Protein AF-A0A5N7IXS3-F1 (afdb_monomer_lite)

Organism: NCBI:txid238834

Sequence (79 aa):
MNEEVRNMTKTLYDPAVEQRGIKKGIEQGIEKGIEKGDIRAREEMVKEMLLDSESIVKIKKYSKLSEEEITEIKNKIKQ

Secondary structure (DSSP, 8-state):
--HHHHHHHHHHT-HHHHHHHHHHHHHHHHHHHHHHHHHHHHHHHHHHHHHTT--HHHHHHHH---HHHHHHHHHHH--

pLDDT: mean 90.48, std 8.95, range [57.19, 98.38]

Radius of gyration: 23.49 Å; chains: 1; bounding box: 58×25×48 Å

Structure (mmCIF, N/CA/C/O backbone):
data_AF-A0A5N7IXS3-F1
#
_entry.id   AF-A0A5N7IXS3-F1
#
loop_
_atom_site.group_PDB
_atom_site.id
_atom_site.type_symbol
_atom_site.label_atom_id
_atom_site.label_alt_id
_atom_site.label_comp_id
_atom_site.label_asym_id
_atom_site.label_entity_id
_atom_site.label_seq_id
_atom_site.pdbx_PDB_ins_code
_atom_site.Cartn_x
_atom_site.Cartn_y
_atom_site.Cartn_z
_atom_site.occupancy
_atom_site.B_iso_or_equiv
_atom_site.auth_seq_id
_atom_site.auth_comp_id
_atom_site.auth_asym_id
_atom_site.auth_atom_id
_atom_site.pdbx_PDB_model_num
ATOM 1 N N . MET A 1 1 ? 40.625 9.543 -32.385 1.00 61.84 1 MET A N 1
ATOM 2 C CA . MET A 1 1 ? 39.512 9.233 -31.460 1.00 61.84 1 MET A CA 1
ATOM 3 C C . MET A 1 1 ? 39.798 7.872 -30.859 1.00 61.84 1 MET A C 1
ATOM 5 O O . MET A 1 1 ? 39.997 6.946 -31.634 1.00 61.84 1 MET A O 1
ATOM 9 N N . ASN A 1 2 ? 39.935 7.781 -29.535 1.00 84.38 2 ASN A N 1
ATOM 10 C CA . ASN A 1 2 ? 40.329 6.539 -28.863 1.00 84.38 2 ASN A CA 1
ATOM 11 C C . ASN A 1 2 ? 39.223 5.474 -29.017 1.00 84.38 2 ASN A C 1
ATOM 13 O O . ASN A 1 2 ? 38.039 5.823 -29.048 1.00 84.38 2 ASN A O 1
ATOM 17 N N . GLU A 1 3 ? 39.588 4.201 -29.151 1.00 80.88 3 GLU A N 1
ATOM 18 C CA . GLU A 1 3 ? 38.646 3.109 -29.452 1.00 80.88 3 GLU A CA 1
ATOM 19 C C . GLU A 1 3 ? 37.591 2.939 -28.343 1.00 80.88 3 GLU A C 1
ATOM 21 O O . GLU A 1 3 ? 36.405 2.743 -28.613 1.00 80.88 3 GLU A O 1
ATOM 26 N N . GLU A 1 4 ? 38.002 3.175 -27.097 1.00 77.81 4 GLU A N 1
ATOM 27 C CA . GLU A 1 4 ? 37.133 3.240 -25.919 1.00 77.81 4 GLU A CA 1
ATOM 28 C C . GLU A 1 4 ? 36.060 4.328 -26.037 1.00 77.81 4 GLU A C 1
ATOM 30 O O . GLU A 1 4 ? 34.882 4.067 -25.805 1.00 77.81 4 GLU A O 1
ATOM 35 N N . VAL A 1 5 ? 36.436 5.536 -26.471 1.00 78.31 5 VAL A N 1
ATOM 36 C CA . VAL A 1 5 ? 35.497 6.657 -26.644 1.00 78.31 5 VAL A CA 1
ATOM 37 C C . VAL A 1 5 ? 34.460 6.314 -27.710 1.00 78.31 5 VAL A C 1
ATOM 39 O O . VAL A 1 5 ? 33.271 6.523 -27.497 1.00 78.31 5 VAL A O 1
ATOM 42 N N . ARG A 1 6 ? 34.881 5.699 -28.822 1.00 77.56 6 ARG A N 1
ATOM 43 C CA . ARG A 1 6 ? 33.972 5.245 -29.887 1.00 77.56 6 ARG A CA 1
ATOM 44 C C . ARG A 1 6 ? 32.986 4.185 -29.384 1.00 77.56 6 ARG A C 1
ATOM 46 O O . ARG A 1 6 ? 31.817 4.224 -29.767 1.00 77.56 6 ARG A O 1
ATOM 53 N N . ASN A 1 7 ? 33.436 3.257 -28.544 1.00 78.75 7 ASN A N 1
ATOM 54 C CA . ASN A 1 7 ? 32.579 2.212 -27.985 1.00 78.75 7 ASN A CA 1
ATOM 55 C C . ASN A 1 7 ? 31.591 2.771 -26.951 1.00 78.75 7 ASN A C 1
ATOM 57 O O . ASN A 1 7 ? 30.416 2.418 -27.001 1.00 78.75 7 ASN A O 1
ATOM 61 N N . MET A 1 8 ? 32.016 3.705 -26.096 1.00 78.19 8 MET A N 1
ATOM 62 C CA . MET A 1 8 ? 31.120 4.398 -25.162 1.00 78.19 8 MET A CA 1
ATOM 63 C C . MET A 1 8 ? 30.058 5.237 -25.883 1.00 78.19 8 MET A C 1
ATOM 65 O O . MET A 1 8 ? 28.888 5.208 -25.514 1.00 78.19 8 MET A O 1
ATOM 69 N N . THR A 1 9 ? 30.419 5.970 -26.943 1.00 70.50 9 THR A N 1
ATOM 70 C CA . THR A 1 9 ? 29.435 6.771 -27.691 1.00 70.50 9 THR A CA 1
ATOM 71 C C . THR A 1 9 ? 28.402 5.891 -28.399 1.00 70.50 9 THR A C 1
ATOM 73 O O . THR A 1 9 ? 27.233 6.262 -28.467 1.00 70.50 9 THR A O 1
ATOM 76 N N . LYS A 1 10 ? 28.799 4.706 -28.884 1.00 71.69 10 LYS A N 1
ATOM 77 C CA . LYS A 1 10 ? 27.864 3.745 -29.485 1.00 71.69 10 LYS A CA 1
ATOM 78 C C . LYS A 1 10 ? 26.841 3.218 -28.484 1.00 71.69 10 LYS A C 1
ATOM 80 O O . LYS A 1 10 ? 25.693 3.061 -28.866 1.00 71.69 10 LYS A O 1
ATOM 85 N N . THR A 1 11 ? 27.237 2.949 -27.239 1.00 71.75 11 THR A N 1
ATOM 86 C CA . THR A 1 11 ? 26.313 2.438 -26.213 1.00 71.75 11 THR A CA 1
ATOM 87 C C . THR A 1 11 ? 25.395 3.526 -25.659 1.00 71.75 11 THR A C 1
ATOM 89 O O . THR A 1 11 ? 24.239 3.241 -25.364 1.00 71.75 11 THR A O 1
ATOM 92 N N . LEU A 1 12 ? 25.868 4.772 -25.559 1.00 71.12 12 LEU A N 1
ATOM 93 C CA . LEU A 1 12 ? 25.072 5.924 -25.110 1.00 71.12 12 LEU A CA 1
ATOM 94 C C . LEU A 1 12 ? 23.888 6.248 -26.035 1.00 71.12 12 LEU A C 1
ATOM 96 O O . LEU A 1 12 ? 22.841 6.657 -25.545 1.00 71.12 12 LEU A O 1
ATOM 100 N N . TYR A 1 13 ? 24.047 6.045 -27.345 1.00 74.00 13 TYR A N 1
ATOM 101 C CA . TYR A 1 13 ? 23.006 6.284 -28.355 1.00 74.00 13 TYR A CA 1
ATOM 102 C C . TYR A 1 13 ? 22.468 4.991 -28.979 1.00 74.00 13 TYR A C 1
ATOM 104 O O . TYR A 1 13 ? 21.870 5.030 -30.051 1.00 74.00 13 TYR A O 1
ATOM 112 N N . ASP A 1 14 ? 22.694 3.842 -28.340 1.00 85.19 14 ASP A N 1
ATOM 113 C CA . ASP A 1 14 ? 22.122 2.578 -28.791 1.00 85.19 14 ASP A CA 1
ATOM 114 C C . ASP A 1 14 ? 20.605 2.604 -28.530 1.00 85.19 14 ASP A C 1
ATOM 116 O O . ASP A 1 14 ? 20.191 2.630 -27.363 1.00 85.19 14 ASP A O 1
ATOM 120 N N . PRO A 1 15 ? 19.751 2.554 -29.570 1.00 87.38 15 PRO A N 1
ATOM 121 C CA . PRO A 1 15 ? 18.301 2.532 -29.388 1.00 87.38 15 PRO A CA 1
ATOM 122 C C . PRO A 1 15 ? 17.834 1.376 -28.491 1.00 87.38 15 PRO A C 1
ATOM 124 O O . PRO A 1 15 ? 16.826 1.491 -27.796 1.00 87.38 15 PRO A O 1
ATOM 127 N N . ALA A 1 16 ? 18.578 0.265 -28.436 1.00 88.38 16 ALA A N 1
ATOM 128 C CA . ALA A 1 16 ? 18.282 -0.845 -27.536 1.00 88.38 16 ALA A CA 1
ATOM 129 C C . ALA A 1 16 ? 18.582 -0.514 -26.063 1.00 88.38 16 ALA A C 1
ATOM 131 O O . ALA A 1 16 ? 17.979 -1.098 -25.160 1.00 88.38 16 ALA A O 1
ATOM 132 N N . VAL A 1 17 ? 19.519 0.393 -25.772 1.00 88.25 17 VAL A N 1
ATOM 133 C CA . VAL A 1 17 ? 19.743 0.912 -24.411 1.00 88.25 17 VAL A CA 1
ATOM 134 C C . VAL A 1 17 ? 18.58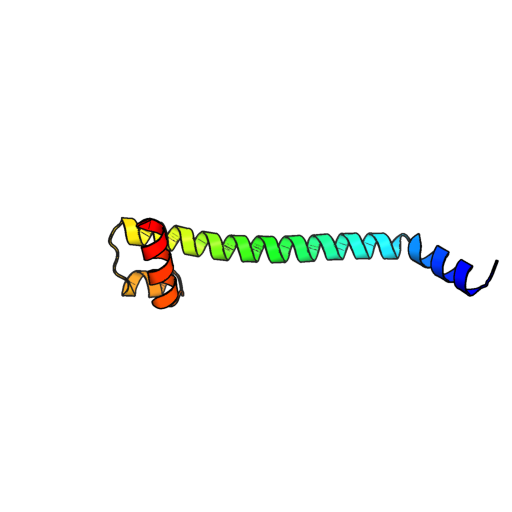4 1.819 -24.004 1.00 88.25 17 VAL A C 1
ATOM 136 O O . VAL A 1 17 ? 18.023 1.612 -22.927 1.00 88.25 17 VAL A O 1
ATOM 139 N N . GLU A 1 18 ? 18.166 2.739 -24.875 1.00 89.44 18 GLU A N 1
ATOM 140 C CA . GLU A 1 18 ? 17.026 3.633 -24.632 1.00 89.44 18 GLU A CA 1
ATOM 141 C C . GLU A 1 18 ? 15.726 2.850 -24.392 1.00 89.44 18 GLU A C 1
ATOM 143 O O . GLU A 1 18 ? 15.075 3.021 -23.359 1.00 89.44 18 GLU A O 1
ATOM 148 N N . GLN A 1 19 ? 15.392 1.905 -25.277 1.00 92.81 19 GLN A N 1
ATOM 149 C CA . GLN A 1 19 ? 14.200 1.061 -25.135 1.00 92.81 19 GLN A CA 1
ATOM 150 C C . GLN A 1 19 ? 14.211 0.249 -23.835 1.00 92.81 19 GLN A C 1
ATOM 152 O O . GLN A 1 19 ? 13.183 0.134 -23.162 1.00 92.81 19 GLN A O 1
ATOM 157 N N . ARG A 1 20 ? 15.372 -0.297 -23.441 1.00 92.00 20 ARG A N 1
ATOM 158 C CA . ARG A 1 20 ? 15.518 -0.996 -22.154 1.00 92.00 20 ARG A CA 1
ATOM 159 C C . ARG A 1 20 ? 15.314 -0.051 -20.974 1.00 92.00 20 ARG A C 1
ATOM 161 O O . ARG A 1 20 ? 14.686 -0.457 -19.998 1.00 92.00 20 ARG A O 1
ATOM 168 N N . GLY A 1 21 ? 15.828 1.175 -21.054 1.00 93.81 21 GLY A N 1
ATOM 169 C CA . GLY A 1 21 ? 15.625 2.210 -20.043 1.00 93.81 21 GLY A CA 1
ATOM 170 C C . GLY A 1 21 ? 14.146 2.550 -19.863 1.00 93.81 21 GLY A C 1
ATOM 171 O O . GLY A 1 21 ? 13.638 2.485 -18.745 1.00 93.81 21 GLY A O 1
ATOM 172 N N . ILE A 1 22 ? 13.438 2.808 -20.966 1.00 95.62 22 ILE A N 1
ATOM 173 C CA . ILE A 1 22 ? 11.998 3.102 -20.967 1.00 95.62 22 ILE A CA 1
ATOM 174 C C . ILE A 1 22 ? 11.203 1.928 -20.390 1.00 95.62 22 ILE A C 1
ATOM 176 O O . ILE A 1 22 ? 10.397 2.123 -19.481 1.00 95.62 22 ILE A O 1
ATOM 180 N N . LYS A 1 23 ? 11.459 0.698 -20.859 1.00 97.38 23 LYS A N 1
ATOM 181 C CA . LYS A 1 23 ? 10.759 -0.499 -20.372 1.00 97.38 23 LYS A CA 1
ATOM 182 C C . LYS A 1 23 ? 10.928 -0.677 -18.861 1.00 97.38 23 LYS A C 1
ATOM 184 O O . LYS A 1 23 ? 9.936 -0.864 -18.164 1.00 97.38 23 LYS A O 1
ATOM 189 N N . LYS A 1 24 ? 12.162 -0.557 -18.356 1.00 97.00 24 LYS A N 1
ATOM 190 C CA . LYS A 1 24 ? 12.450 -0.638 -16.915 1.00 97.00 24 LYS A CA 1
ATOM 191 C C . LYS A 1 24 ? 11.764 0.476 -16.130 1.00 97.00 24 LYS A C 1
ATOM 193 O O . LYS A 1 24 ? 11.220 0.213 -15.065 1.00 97.00 24 LYS A O 1
ATOM 198 N N . GLY A 1 25 ? 11.780 1.705 -16.647 1.00 98.06 25 GLY A N 1
ATOM 199 C CA . GLY A 1 25 ? 11.120 2.841 -16.006 1.00 98.06 25 GLY A CA 1
ATOM 200 C C . GLY A 1 25 ? 9.610 2.637 -15.871 1.00 98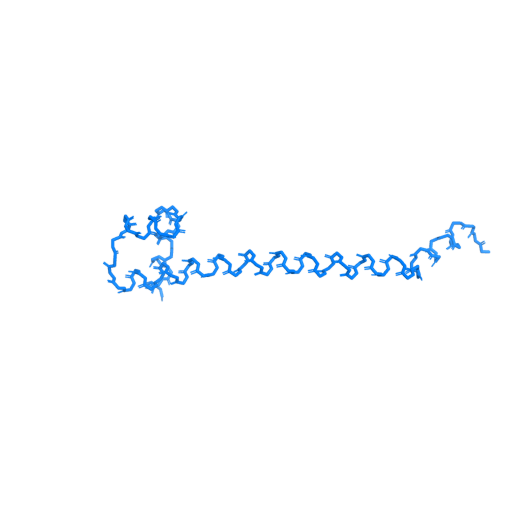.06 25 GLY A C 1
ATOM 201 O O . GLY A 1 25 ? 9.054 2.883 -14.803 1.00 98.06 25 GLY A O 1
ATOM 202 N N . ILE A 1 26 ? 8.960 2.131 -16.923 1.00 98.25 26 ILE A N 1
ATOM 203 C CA . ILE A 1 26 ? 7.525 1.814 -16.916 1.00 98.25 26 ILE A CA 1
ATOM 204 C C . ILE A 1 26 ? 7.220 0.689 -15.924 1.00 98.25 26 ILE A C 1
ATOM 206 O O . ILE A 1 26 ? 6.325 0.840 -15.100 1.00 98.25 26 ILE A O 1
ATOM 210 N N . GLU A 1 27 ? 7.974 -0.411 -15.969 1.00 98.38 27 GLU A N 1
ATOM 211 C CA . GLU A 1 27 ? 7.787 -1.560 -15.075 1.00 98.38 27 GLU A CA 1
ATOM 212 C C . GLU A 1 27 ? 7.903 -1.151 -13.599 1.00 98.38 27 GLU A C 1
ATOM 214 O O . GLU A 1 27 ? 6.979 -1.376 -12.819 1.00 98.38 27 GLU A O 1
ATOM 219 N N . GLN A 1 28 ? 8.970 -0.427 -13.243 1.00 98.06 28 GLN A N 1
ATOM 220 C CA . GLN A 1 28 ? 9.162 0.096 -11.887 1.00 98.06 28 GLN A CA 1
ATOM 221 C C . GLN A 1 28 ? 8.087 1.112 -11.487 1.00 98.06 28 GLN A C 1
ATOM 223 O O . GLN A 1 28 ? 7.695 1.180 -10.321 1.00 98.06 28 GLN A O 1
ATOM 228 N N . GLY A 1 29 ? 7.636 1.942 -12.430 1.00 98.31 29 GLY A N 1
ATOM 229 C CA . GLY A 1 29 ? 6.574 2.917 -12.196 1.00 98.31 29 GLY A CA 1
ATOM 230 C C . GLY A 1 29 ? 5.240 2.246 -11.875 1.00 98.31 29 GLY A C 1
ATOM 231 O O . GLY A 1 29 ? 4.571 2.646 -10.923 1.00 98.31 29 GLY A O 1
ATOM 232 N N . ILE A 1 30 ? 4.884 1.205 -12.631 1.00 98.25 30 ILE A N 1
ATOM 233 C CA . ILE A 1 30 ? 3.665 0.418 -12.425 1.00 98.25 30 ILE A CA 1
ATOM 234 C C . ILE A 1 30 ? 3.724 -0.317 -11.085 1.00 98.25 30 ILE A C 1
ATOM 236 O O . ILE A 1 30 ? 2.788 -0.195 -10.299 1.00 98.25 30 ILE A O 1
ATOM 240 N N . GLU A 1 31 ? 4.822 -1.016 -10.789 1.00 98.25 31 GLU A N 1
ATOM 241 C CA . GLU A 1 31 ? 4.994 -1.762 -9.535 1.00 98.25 31 GLU A CA 1
ATOM 242 C C . GLU A 1 31 ? 4.833 -0.849 -8.309 1.00 98.25 31 GLU A C 1
ATOM 244 O O . GLU A 1 31 ? 3.973 -1.086 -7.458 1.00 98.25 31 GLU A O 1
ATOM 249 N N . LYS A 1 32 ? 5.561 0.278 -8.279 1.00 97.62 32 LYS A N 1
ATOM 250 C CA . LYS A 1 32 ? 5.449 1.278 -7.202 1.00 97.62 32 LYS A CA 1
ATOM 251 C C . LYS A 1 32 ? 4.060 1.906 -7.129 1.00 97.62 32 LYS A C 1
ATOM 253 O O . LYS A 1 32 ? 3.607 2.279 -6.047 1.00 97.62 32 LYS A O 1
ATOM 258 N N . GLY A 1 33 ? 3.403 2.095 -8.272 1.00 98.12 33 GLY A N 1
ATOM 259 C CA . GLY A 1 33 ? 2.050 2.639 -8.346 1.00 98.12 33 GLY A CA 1
ATOM 260 C C . GLY A 1 33 ? 1.020 1.707 -7.709 1.00 98.12 33 GLY A C 1
ATOM 261 O O . GLY A 1 33 ? 0.203 2.166 -6.911 1.00 98.12 33 GLY A O 1
ATOM 262 N N . ILE A 1 34 ? 1.098 0.410 -8.021 1.00 97.88 34 ILE A N 1
ATOM 263 C CA . ILE A 1 34 ? 0.224 -0.632 -7.467 1.00 97.88 34 ILE A CA 1
ATOM 264 C C . ILE A 1 34 ? 0.442 -0.763 -5.958 1.00 97.88 34 ILE A C 1
ATOM 266 O O . ILE A 1 34 ? -0.528 -0.695 -5.208 1.00 97.88 34 ILE A O 1
ATOM 270 N N . GLU A 1 35 ? 1.693 -0.861 -5.502 1.00 96.81 35 GLU A N 1
ATOM 271 C CA . GLU A 1 35 ? 2.025 -0.977 -4.075 1.00 96.81 35 GLU A CA 1
ATOM 272 C C . GLU A 1 35 ? 1.496 0.221 -3.268 1.00 96.81 35 GLU A C 1
ATOM 274 O O . GLU A 1 35 ? 0.783 0.058 -2.277 1.00 96.81 35 GLU A O 1
ATOM 279 N N . LYS A 1 36 ? 1.754 1.450 -3.739 1.00 96.00 36 LYS A N 1
ATOM 280 C CA . LYS A 1 36 ? 1.219 2.668 -3.107 1.00 96.00 36 LYS A CA 1
ATOM 281 C C . LYS A 1 36 ? -0.304 2.750 -3.167 1.00 96.00 36 LYS A C 1
ATOM 283 O O . LYS A 1 36 ? -0.909 3.412 -2.327 1.00 96.00 36 LYS A O 1
ATOM 288 N N . GLY A 1 37 ? -0.928 2.188 -4.200 1.00 96.94 37 GLY A N 1
ATOM 289 C CA . GLY A 1 37 ? -2.382 2.114 -4.321 1.00 96.94 37 GLY A CA 1
ATOM 290 C C . GLY A 1 37 ? -2.989 1.192 -3.268 1.00 96.94 37 GLY A C 1
ATOM 291 O O . GLY A 1 37 ? -3.892 1.609 -2.553 1.00 96.94 37 GLY A O 1
ATOM 292 N N . ASP A 1 38 ? -2.445 -0.015 -3.128 1.00 95.19 38 ASP A N 1
ATOM 293 C CA . ASP A 1 38 ? -2.912 -1.021 -2.170 1.00 95.19 38 ASP A CA 1
ATOM 294 C C . ASP A 1 38 ? -2.744 -0.550 -0.716 1.00 95.19 38 ASP A C 1
ATOM 296 O O . ASP A 1 38 ? -3.686 -0.624 0.071 1.00 95.19 38 ASP A O 1
ATOM 300 N N . ILE A 1 39 ? -1.595 0.047 -0.372 1.00 92.81 39 ILE A N 1
ATOM 301 C CA . ILE A 1 39 ? -1.375 0.628 0.965 1.00 92.81 39 ILE A CA 1
ATOM 302 C C . ILE A 1 39 ? -2.422 1.708 1.268 1.00 92.81 39 ILE A C 1
ATOM 304 O O . ILE A 1 39 ? -3.079 1.650 2.307 1.00 92.81 39 ILE A O 1
ATOM 308 N N . ARG A 1 40 ? -2.624 2.664 0.349 1.00 93.69 40 ARG A N 1
ATOM 309 C CA . ARG A 1 40 ? -3.606 3.745 0.538 1.00 93.69 40 ARG A CA 1
ATOM 310 C C . ARG A 1 40 ? -5.026 3.212 0.681 1.00 93.69 40 ARG A C 1
ATOM 312 O O . ARG A 1 40 ? -5.727 3.642 1.588 1.00 93.69 40 ARG A O 1
ATOM 319 N N . ALA A 1 41 ? -5.421 2.249 -0.150 1.00 95.12 41 ALA A N 1
ATOM 320 C CA . ALA A 1 41 ? -6.751 1.650 -0.085 1.00 95.12 41 ALA A CA 1
ATOM 321 C C . ALA A 1 41 ? -7.009 0.971 1.272 1.00 95.12 41 ALA A C 1
ATOM 323 O O . ALA A 1 41 ? -8.086 1.121 1.849 1.00 95.12 41 ALA A O 1
ATOM 324 N N . ARG A 1 42 ? -6.014 0.262 1.826 1.00 93.94 42 ARG A N 1
ATOM 325 C CA . ARG A 1 42 ? -6.126 -0.346 3.162 1.00 93.94 42 ARG A CA 1
ATOM 326 C C . ARG A 1 42 ? -6.215 0.707 4.262 1.00 93.94 42 ARG A C 1
ATOM 328 O O . ARG A 1 42 ? -7.033 0.554 5.167 1.00 93.94 42 ARG A O 1
ATOM 335 N N . GLU A 1 43 ? -5.404 1.763 4.194 1.00 93.75 43 GLU A N 1
ATOM 336 C CA . GLU A 1 43 ? -5.464 2.865 5.160 1.00 93.75 43 GLU A CA 1
ATOM 337 C C . GLU A 1 43 ? -6.816 3.589 5.119 1.00 93.75 43 GLU A C 1
ATOM 339 O O . GLU A 1 43 ? -7.376 3.882 6.173 1.00 93.75 43 GLU A O 1
ATOM 344 N N . GLU A 1 44 ? -7.349 3.875 3.929 1.00 95.12 44 GLU A N 1
ATOM 345 C CA . GLU A 1 44 ? -8.656 4.517 3.736 1.00 95.12 44 GLU A CA 1
ATOM 346 C C . GLU A 1 44 ? -9.788 3.657 4.297 1.00 95.12 44 GLU A C 1
ATOM 348 O O . GLU A 1 44 ? -10.551 4.135 5.133 1.00 95.12 44 GLU A O 1
ATOM 353 N N . MET A 1 45 ? -9.817 2.366 3.957 1.00 95.69 45 MET A N 1
ATOM 354 C CA . MET A 1 45 ? -10.794 1.429 4.515 1.00 95.69 45 MET A CA 1
ATOM 355 C C . MET A 1 45 ? -10.737 1.397 6.050 1.00 95.69 45 MET A C 1
ATOM 357 O O . MET A 1 45 ? -11.765 1.421 6.721 1.00 95.69 45 MET A O 1
ATOM 361 N N . VAL A 1 46 ? -9.536 1.362 6.636 1.00 96.75 46 VAL A N 1
ATOM 362 C CA . VAL A 1 46 ? -9.368 1.367 8.099 1.00 96.75 46 VAL A CA 1
ATOM 363 C C . VAL A 1 46 ? -9.854 2.679 8.709 1.00 96.75 46 VAL A C 1
ATOM 365 O O . VAL A 1 46 ? -10.490 2.646 9.761 1.00 96.75 46 VAL A O 1
ATOM 368 N N . LYS A 1 47 ? -9.594 3.824 8.065 1.00 95.38 47 LYS A N 1
ATOM 369 C CA . LYS A 1 47 ? -10.107 5.128 8.514 1.00 95.38 47 LYS A CA 1
ATOM 370 C C . LYS A 1 47 ? -11.631 5.136 8.542 1.00 95.38 47 LYS A C 1
ATOM 372 O O . LYS A 1 47 ? -12.193 5.511 9.565 1.00 95.38 47 LYS A 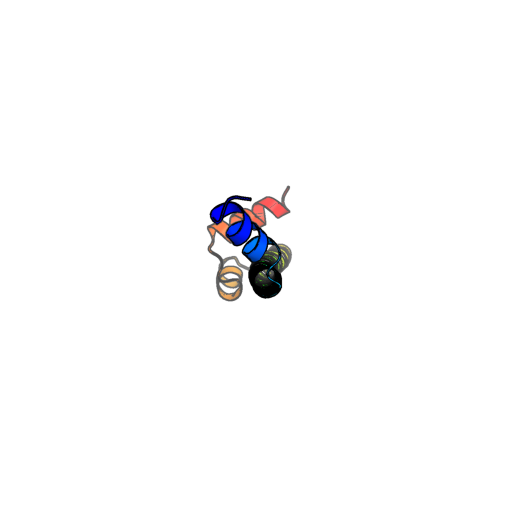O 1
ATOM 377 N N . GLU A 1 48 ? -12.280 4.690 7.471 1.00 96.00 48 GLU A N 1
ATOM 378 C CA . GLU A 1 48 ? -13.744 4.607 7.389 1.00 96.00 48 GLU A CA 1
ATOM 379 C C . GLU A 1 48 ? -14.311 3.699 8.485 1.00 96.00 48 GLU A C 1
ATOM 381 O O . GLU A 1 48 ? -15.155 4.127 9.266 1.00 96.00 48 GLU A O 1
ATOM 386 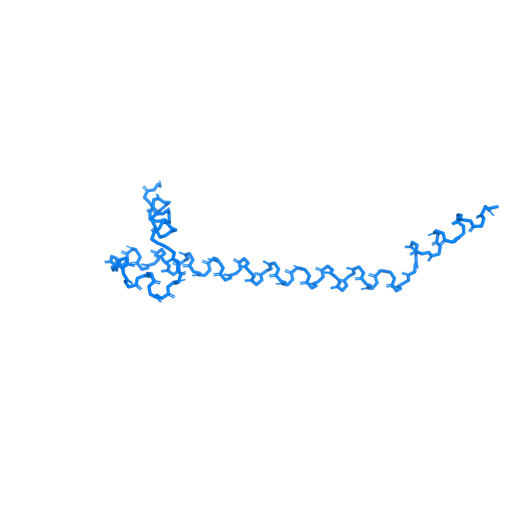N N . MET A 1 49 ? -13.756 2.494 8.655 1.00 96.19 49 MET A N 1
ATOM 387 C CA . MET A 1 49 ? -14.193 1.578 9.714 1.00 96.19 49 MET A CA 1
ATOM 388 C C . MET A 1 49 ? -14.008 2.163 11.125 1.00 96.19 49 MET A C 1
ATOM 390 O O . MET A 1 49 ? -14.838 1.941 12.005 1.00 96.19 49 MET A O 1
ATOM 394 N N . LEU A 1 50 ? -12.921 2.904 11.370 1.00 95.06 50 LEU A N 1
ATOM 395 C CA . LEU A 1 50 ? -12.692 3.573 12.653 1.00 95.06 50 LEU A CA 1
ATOM 396 C C . LEU A 1 50 ? -13.701 4.700 12.906 1.00 95.06 50 LEU A C 1
ATOM 398 O O . LEU A 1 50 ? -14.128 4.871 14.049 1.00 95.06 50 LEU A O 1
ATOM 402 N N . LEU A 1 51 ? -14.070 5.459 11.870 1.00 93.94 51 LEU A N 1
ATOM 403 C CA . LEU A 1 51 ? -15.097 6.504 11.944 1.00 93.94 51 LEU A CA 1
ATOM 404 C C . LEU A 1 51 ? -16.481 5.904 12.218 1.00 93.94 51 LEU A C 1
ATOM 406 O O . LEU A 1 51 ? -17.217 6.425 13.056 1.00 93.94 51 LEU A O 1
ATOM 410 N N . ASP A 1 52 ? -16.766 4.746 11.629 1.00 96.00 52 ASP A N 1
ATOM 411 C CA . ASP A 1 52 ? -17.981 3.964 11.876 1.00 96.00 52 ASP A CA 1
ATOM 412 C C . ASP A 1 52 ? -17.972 3.239 13.237 1.00 96.00 52 ASP A C 1
ATOM 414 O O . ASP A 1 52 ? -18.891 2.488 13.563 1.00 96.00 52 ASP A O 1
ATOM 418 N N . SER A 1 53 ? -16.953 3.480 14.073 1.00 93.69 53 SER A N 1
ATOM 419 C CA . SER A 1 53 ? -16.797 2.880 15.405 1.00 93.69 53 SER A CA 1
ATOM 420 C C . SER A 1 53 ? -16.750 1.345 15.394 1.00 93.69 53 SER A C 1
ATOM 422 O O . SER A 1 53 ? -17.101 0.693 16.382 1.00 93.69 53 SER A O 1
ATOM 424 N N . GLU A 1 54 ? -16.279 0.751 14.295 1.00 96.25 54 GLU A N 1
ATOM 425 C CA . GLU A 1 54 ? -16.083 -0.691 14.181 1.00 96.25 54 GLU A CA 1
ATOM 426 C C . GLU A 1 54 ? -15.001 -1.191 15.149 1.00 96.25 54 GLU A C 1
ATOM 428 O O . GLU A 1 54 ? -14.068 -0.480 15.541 1.00 96.25 54 GLU A O 1
ATOM 433 N N . SER A 1 55 ? -15.100 -2.463 15.542 1.00 95.00 55 SER A N 1
ATOM 434 C CA . SER A 1 55 ? -14.141 -3.046 16.483 1.00 95.00 55 SER A CA 1
ATOM 435 C C . SER A 1 55 ? -12.767 -3.272 15.844 1.00 95.00 55 SER A C 1
ATOM 437 O O . SER A 1 55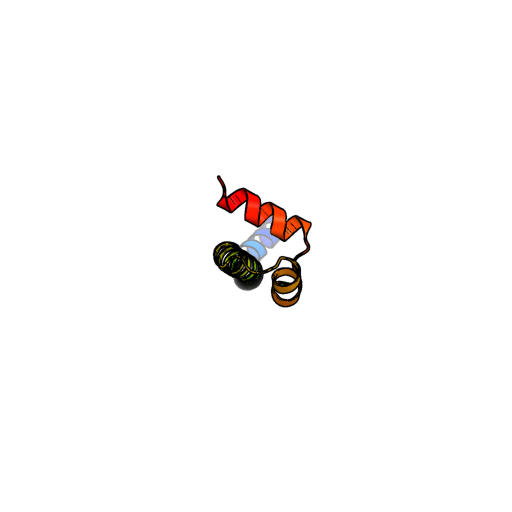 ? -12.653 -3.723 14.703 1.00 95.00 55 SER A O 1
ATOM 439 N N . ILE A 1 56 ? -11.701 -3.061 16.624 1.00 92.06 56 ILE A N 1
ATOM 440 C CA . ILE A 1 56 ? -10.311 -3.293 16.186 1.00 92.06 56 ILE A CA 1
ATOM 441 C C . ILE A 1 56 ? -10.106 -4.734 15.695 1.00 92.06 56 ILE A C 1
ATOM 443 O O . ILE A 1 56 ? -9.425 -4.957 14.698 1.00 92.06 56 ILE A O 1
ATOM 447 N N . VAL A 1 57 ? -10.761 -5.710 16.331 1.00 94.50 57 VAL A N 1
ATOM 448 C CA . VAL A 1 57 ? -10.723 -7.124 15.921 1.00 94.50 57 VAL A CA 1
ATOM 449 C C . VAL A 1 57 ? -11.288 -7.314 14.509 1.00 94.50 57 VAL A C 1
ATOM 451 O O . VAL A 1 57 ? -10.709 -8.043 13.702 1.00 94.50 57 VAL A O 1
ATOM 454 N N . LYS A 1 58 ? -12.408 -6.651 14.189 1.00 95.75 58 LYS A N 1
ATOM 455 C CA . LYS A 1 58 ? -13.023 -6.707 12.857 1.00 95.75 58 LYS A CA 1
ATOM 456 C C . LYS A 1 58 ? -12.136 -6.021 11.822 1.00 95.75 58 LYS A C 1
ATOM 458 O O . LYS A 1 58 ? -11.906 -6.594 10.762 1.00 95.75 58 LYS A O 1
ATOM 463 N N . ILE A 1 59 ? -11.606 -4.843 12.148 1.00 95.88 59 ILE A N 1
ATOM 464 C CA . ILE A 1 59 ? -10.705 -4.083 11.273 1.00 95.88 59 ILE A CA 1
ATOM 465 C C . ILE A 1 59 ? -9.479 -4.930 10.920 1.00 95.88 59 ILE A C 1
ATOM 467 O O . ILE A 1 59 ? -9.241 -5.183 9.743 1.00 95.88 59 ILE A O 1
ATOM 471 N N . LYS A 1 60 ? -8.783 -5.474 11.925 1.00 95.44 60 LYS A N 1
ATOM 472 C CA . LYS A 1 60 ? -7.614 -6.358 11.767 1.00 95.44 60 LYS A CA 1
ATOM 473 C C . LYS A 1 60 ? -7.886 -7.543 10.838 1.00 95.44 60 LYS A C 1
ATOM 475 O O . LYS A 1 60 ? -7.058 -7.885 9.996 1.00 95.44 60 LYS A O 1
ATOM 480 N N . LYS A 1 61 ? -9.067 -8.160 10.959 1.00 94.44 61 LYS A N 1
ATOM 481 C CA . LYS A 1 61 ? -9.470 -9.307 10.133 1.00 94.44 61 LYS A CA 1
ATOM 482 C C . LYS A 1 61 ? -9.552 -8.967 8.640 1.00 94.44 61 LYS A C 1
ATOM 484 O O . LYS A 1 61 ? -9.180 -9.806 7.822 1.00 94.44 61 LYS A O 1
ATOM 489 N N . TYR A 1 62 ? -10.055 -7.784 8.285 1.00 92.62 62 TYR A N 1
ATOM 490 C CA . TYR A 1 62 ? -10.285 -7.404 6.885 1.00 92.62 62 TYR A CA 1
ATOM 491 C C . TYR A 1 62 ? -9.134 -6.599 6.278 1.00 92.62 62 TYR A C 1
ATOM 493 O O . TYR A 1 62 ? -8.775 -6.839 5.128 1.00 92.62 62 TYR A O 1
ATOM 501 N N . SER A 1 63 ? -8.521 -5.692 7.043 1.00 92.62 63 SER A N 1
ATOM 502 C CA . SER A 1 63 ? -7.403 -4.863 6.573 1.00 92.62 63 SER A CA 1
ATOM 503 C C . SER A 1 63 ? -6.086 -5.619 6.487 1.00 92.62 63 SER A C 1
ATOM 505 O O . SER A 1 63 ? -5.194 -5.200 5.750 1.00 92.62 63 SER A O 1
ATOM 507 N N . LYS A 1 64 ? -5.971 -6.735 7.225 1.00 91.19 64 LYS A N 1
ATOM 508 C CA . LYS A 1 64 ? -4.728 -7.498 7.406 1.00 91.19 64 LYS A CA 1
ATOM 509 C C . LYS A 1 64 ? -3.581 -6.646 7.968 1.00 91.19 64 LYS A C 1
ATOM 511 O O . LYS A 1 64 ? -2.425 -7.027 7.819 1.00 91.19 64 LYS A O 1
ATOM 516 N N . LEU A 1 65 ? -3.909 -5.517 8.594 1.00 91.38 65 LEU A N 1
ATOM 517 C CA . LEU A 1 65 ? -2.963 -4.677 9.317 1.00 91.38 65 LEU A CA 1
ATOM 518 C C . LEU A 1 65 ? -2.823 -5.156 10.761 1.00 91.38 65 LEU A C 1
ATOM 520 O O . LEU A 1 65 ? -3.734 -5.778 11.319 1.00 91.38 65 LEU A O 1
ATOM 524 N N . SER A 1 66 ? -1.689 -4.847 11.372 1.00 93.56 66 SER A N 1
ATOM 525 C CA . 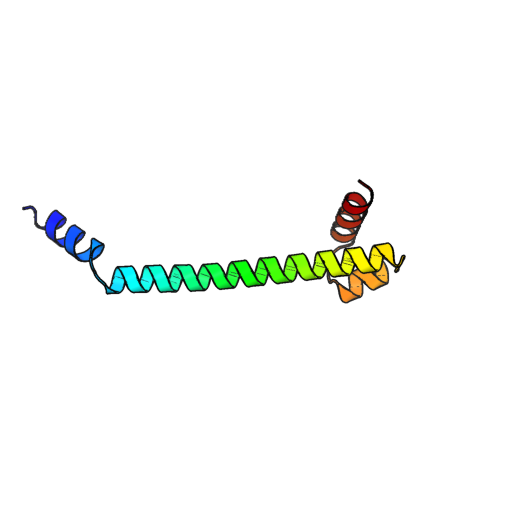SER A 1 66 ? -1.442 -5.068 12.788 1.00 93.56 66 SER A CA 1
ATOM 526 C C . SER A 1 66 ? -2.256 -4.097 13.656 1.00 93.56 66 SER A C 1
ATOM 528 O O . SER A 1 66 ? -2.813 -3.101 13.187 1.00 93.56 66 SER A O 1
ATOM 530 N N . GLU A 1 67 ? -2.363 -4.389 14.953 1.00 93.00 67 GLU A N 1
ATOM 531 C CA . GLU A 1 67 ? -3.062 -3.485 15.878 1.00 93.00 67 GLU A CA 1
ATOM 532 C C . GLU A 1 67 ? -2.301 -2.174 16.072 1.00 93.00 67 GLU A C 1
ATOM 534 O O . GLU A 1 67 ? -2.923 -1.123 16.249 1.00 93.00 67 GLU A O 1
ATOM 539 N N . GLU A 1 68 ? -0.971 -2.224 15.988 1.00 93.88 68 GLU A N 1
ATOM 540 C CA . GLU A 1 68 ? -0.098 -1.055 16.006 1.00 93.88 68 GLU A CA 1
ATOM 541 C C . GLU A 1 68 ? -0.408 -0.135 14.818 1.00 93.88 68 GLU A C 1
ATOM 543 O O . GLU A 1 68 ? -0.722 1.036 15.029 1.00 93.88 68 GLU A O 1
ATOM 548 N N . GLU A 1 69 ? -0.444 -0.671 13.593 1.00 94.12 69 GLU A N 1
ATOM 549 C CA . GLU A 1 69 ? -0.758 0.093 12.375 1.00 94.12 69 GLU A CA 1
ATOM 550 C C . GLU A 1 69 ? -2.154 0.737 12.446 1.00 94.12 69 GLU A C 1
ATOM 552 O O . GLU A 1 69 ? -2.331 1.920 12.146 1.00 94.12 69 GLU A O 1
ATOM 557 N N . ILE A 1 70 ? -3.160 -0.010 12.913 1.00 94.94 70 ILE A N 1
ATOM 558 C CA . ILE A 1 70 ? -4.525 0.512 13.092 1.00 94.94 70 ILE A CA 1
ATOM 559 C C . ILE A 1 70 ? -4.546 1.639 14.136 1.00 94.94 70 ILE A C 1
ATOM 561 O O . ILE A 1 70 ? -5.251 2.639 13.968 1.00 94.94 70 ILE A O 1
ATOM 565 N N . THR A 1 71 ? -3.771 1.504 15.213 1.00 93.19 71 THR A N 1
ATOM 566 C CA . THR A 1 71 ? -3.679 2.517 16.273 1.00 93.19 71 THR A CA 1
ATOM 567 C C . THR A 1 71 ? -2.981 3.784 15.784 1.00 93.19 71 THR A C 1
ATOM 569 O O . THR A 1 71 ? -3.434 4.888 16.091 1.00 93.19 71 THR A O 1
ATOM 572 N N . GLU A 1 72 ? -1.931 3.657 14.975 1.00 94.25 72 GLU A N 1
ATOM 573 C CA . GLU A 1 72 ? -1.288 4.799 14.324 1.00 94.25 72 GLU A CA 1
ATOM 574 C C . GLU A 1 72 ? -2.265 5.557 13.424 1.00 94.25 72 GLU A C 1
ATOM 576 O O . GLU A 1 72 ? -2.362 6.783 13.514 1.00 94.25 72 GLU A O 1
ATOM 581 N N . ILE A 1 73 ? -3.037 4.841 12.600 1.00 93.81 73 ILE A N 1
ATOM 582 C CA . ILE A 1 73 ? -4.068 5.445 11.746 1.00 93.81 73 ILE A CA 1
ATOM 583 C C . ILE A 1 73 ? -5.112 6.166 12.605 1.00 93.81 73 ILE A C 1
ATOM 585 O O . ILE A 1 73 ? -5.443 7.320 12.336 1.00 93.81 73 ILE A O 1
ATOM 589 N N . LYS A 1 74 ? -5.579 5.536 13.687 1.00 93.06 74 LYS A N 1
ATOM 590 C CA . LYS A 1 74 ? -6.524 6.143 14.633 1.00 93.06 74 LYS A CA 1
ATOM 591 C C . LYS A 1 74 ? -5.994 7.441 15.243 1.00 93.06 74 LYS A C 1
ATOM 593 O O . LYS A 1 74 ? -6.761 8.388 15.413 1.00 93.06 74 LYS A O 1
ATOM 598 N N . ASN A 1 75 ? -4.705 7.499 15.569 1.00 92.75 75 ASN A N 1
ATOM 599 C CA . ASN A 1 75 ? -4.079 8.702 16.115 1.00 92.75 75 ASN A CA 1
ATOM 600 C C . ASN A 1 75 ? -3.978 9.820 15.069 1.00 92.75 75 ASN A C 1
ATOM 602 O O . ASN A 1 75 ? -4.201 10.974 15.417 1.00 92.75 75 ASN A O 1
ATOM 606 N N . LYS A 1 76 ? -3.724 9.484 13.796 1.00 91.75 76 LYS A N 1
ATOM 607 C CA . LYS A 1 76 ? -3.693 10.451 12.684 1.00 91.75 76 LYS A CA 1
ATOM 608 C C . LYS A 1 76 ? -5.060 11.090 12.395 1.00 91.75 76 LYS A C 1
ATOM 610 O O . LYS A 1 76 ? -5.088 12.217 11.932 1.00 91.75 76 LYS A O 1
ATOM 615 N N . ILE A 1 77 ? -6.176 10.396 12.652 1.00 87.81 77 ILE A N 1
ATOM 616 C CA . ILE A 1 77 ? -7.543 10.933 12.448 1.00 87.81 77 ILE A CA 1
ATOM 617 C C . ILE A 1 77 ? -7.937 11.939 13.543 1.00 87.81 77 ILE A C 1
ATOM 619 O O . ILE A 1 77 ? -8.771 12.809 13.318 1.00 87.81 77 ILE A O 1
ATOM 623 N N . LYS A 1 78 ? -7.389 11.787 14.755 1.00 74.44 78 LYS A N 1
ATOM 624 C CA . LYS A 1 78 ? -7.725 12.633 15.913 1.00 74.44 78 LYS A CA 1
ATOM 625 C C . LYS A 1 78 ? -6.952 13.957 15.964 1.00 74.44 78 LYS A C 1
ATOM 627 O O . LYS A 1 78 ? -7.257 14.769 16.837 1.00 74.44 78 LYS A O 1
ATOM 632 N N . GLN A 1 79 ? -5.934 14.116 15.119 1.00 57.19 79 GLN A N 1
ATOM 633 C CA . GLN A 1 79 ? -5.160 15.350 14.944 1.00 57.19 79 GLN A CA 1
ATOM 634 C C . GLN A 1 79 ? -5.830 16.237 13.900 1.00 57.19 79 GLN A C 1
ATOM 636 O O . GLN A 1 79 ? -5.820 17.467 14.116 1.00 57.19 79 GLN A O 1
#

Foldseek 3Di:
DDPVVVVVVCCVPPVVNVVVVVVVVVVVVVVVVVVVVLVVVLLVVLLVCVVVVHDLVVSCVPSVDDSVVSVVSVVVVVD